Protein AF-A0A966K9H5-F1 (afdb_monomer_lite)

Radius of gyration: 26.0 Å; chains: 1; bounding box: 51×27×76 Å

Structure (mmCIF, N/CA/C/O backbone):
data_AF-A0A966K9H5-F1
#
_entry.id   AF-A0A966K9H5-F1
#
loop_
_atom_site.group_PDB
_atom_site.id
_atom_site.type_symbol
_atom_site.label_atom_id
_atom_site.label_alt_id
_atom_site.label_comp_id
_atom_site.label_asym_id
_atom_site.label_entity_id
_atom_site.label_seq_id
_atom_site.pdbx_PDB_ins_code
_atom_site.Cartn_x
_atom_site.Cartn_y
_atom_site.Cartn_z
_atom_site.occupancy
_atom_site.B_iso_or_equiv
_atom_site.auth_seq_id
_atom_site.auth_comp_id
_atom_site.auth_asym_id
_atom_site.auth_atom_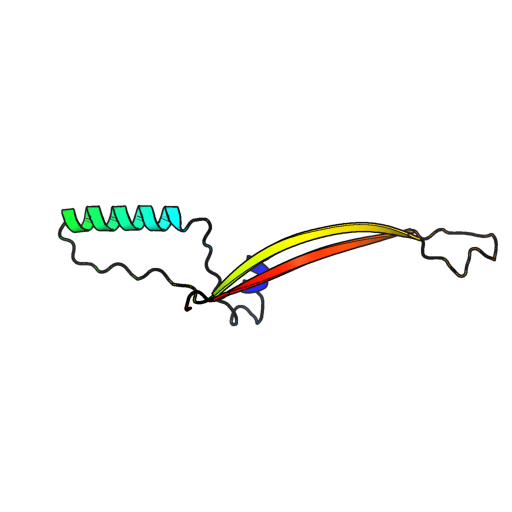id
_atom_site.pdbx_PDB_model_num
ATOM 1 N N . MET A 1 1 ? -0.660 6.176 -7.909 1.00 73.00 1 MET A N 1
ATOM 2 C CA . MET A 1 1 ? -0.267 5.058 -8.796 1.00 73.00 1 MET A CA 1
ATOM 3 C C . MET A 1 1 ? -0.517 3.704 -8.126 1.00 73.00 1 MET A C 1
ATOM 5 O O . MET A 1 1 ? -1.420 3.018 -8.574 1.00 73.00 1 MET A O 1
ATOM 9 N N . LEU A 1 2 ? 0.138 3.355 -7.009 1.00 75.62 2 LEU A N 1
ATOM 10 C CA . LEU A 1 2 ? -0.061 2.051 -6.340 1.00 75.62 2 LEU A CA 1
ATOM 11 C C . LEU A 1 2 ? -1.476 1.825 -5.765 1.00 75.62 2 LEU A C 1
ATOM 13 O O . LEU A 1 2 ? -2.087 0.798 -6.032 1.00 75.62 2 LEU A O 1
ATOM 17 N N . ILE A 1 3 ? -2.016 2.796 -5.018 1.00 76.00 3 ILE A N 1
ATOM 18 C CA . ILE A 1 3 ? -3.366 2.707 -4.420 1.00 76.00 3 ILE A CA 1
ATOM 19 C C . ILE A 1 3 ? -4.425 2.449 -5.495 1.00 76.00 3 ILE A C 1
ATOM 21 O O . ILE A 1 3 ? -5.251 1.557 -5.348 1.00 76.00 3 ILE A O 1
ATOM 25 N N . LYS A 1 4 ? -4.347 3.197 -6.600 1.00 78.19 4 LYS A N 1
ATOM 26 C CA . LYS A 1 4 ? -5.266 3.069 -7.729 1.00 78.19 4 LYS A CA 1
ATOM 27 C C . LYS A 1 4 ? -5.124 1.720 -8.435 1.00 78.19 4 LYS A C 1
ATOM 29 O O . LYS A 1 4 ? -6.125 1.072 -8.684 1.00 78.19 4 LYS A O 1
ATOM 34 N N . ALA A 1 5 ? -3.897 1.246 -8.659 1.00 80.88 5 ALA A N 1
ATOM 35 C CA . ALA A 1 5 ? -3.675 -0.082 -9.231 1.00 80.88 5 ALA A CA 1
ATOM 36 C C . ALA A 1 5 ? -4.289 -1.199 -8.366 1.00 80.88 5 ALA A C 1
ATOM 38 O O . ALA A 1 5 ? -4.902 -2.113 -8.902 1.00 80.88 5 ALA A O 1
ATOM 39 N N . LEU A 1 6 ? -4.186 -1.103 -7.035 1.00 77.75 6 LEU A N 1
ATOM 40 C CA . LEU A 1 6 ? -4.803 -2.065 -6.112 1.00 77.75 6 LEU A CA 1
ATOM 41 C C . LEU A 1 6 ? -6.333 -1.941 -6.037 1.00 77.75 6 LEU A C 1
ATOM 43 O O . LEU A 1 6 ? -7.005 -2.942 -5.809 1.00 77.75 6 LEU A O 1
ATOM 47 N N . GLN A 1 7 ? -6.879 -0.738 -6.220 1.00 79.56 7 GLN A N 1
ATOM 48 C CA . GLN A 1 7 ? -8.324 -0.497 -6.289 1.00 79.56 7 GLN A CA 1
ATOM 49 C C . GLN A 1 7 ? -8.937 -0.938 -7.621 1.00 79.56 7 GLN A C 1
ATOM 51 O O . GLN A 1 7 ? -10.090 -1.344 -7.635 1.00 79.56 7 GLN A O 1
ATOM 56 N N . ASP A 1 8 ? -8.192 -0.870 -8.723 1.00 82.19 8 ASP A N 1
ATOM 57 C CA . ASP A 1 8 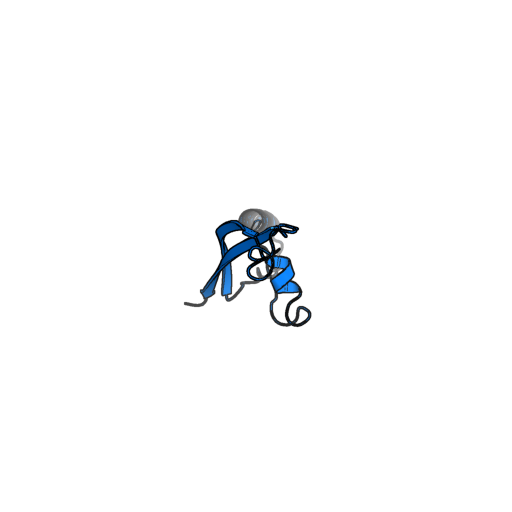? -8.703 -1.197 -10.057 1.00 82.19 8 ASP A CA 1
ATOM 58 C C . ASP A 1 8 ? -8.532 -2.696 -10.386 1.00 82.19 8 ASP A C 1
ATOM 60 O O . ASP A 1 8 ? -9.261 -3.249 -11.216 1.00 82.19 8 ASP A O 1
ATOM 64 N N . VAL A 1 9 ? -7.598 -3.393 -9.722 1.00 82.25 9 VAL A N 1
ATOM 65 C CA . VAL A 1 9 ? -7.350 -4.820 -9.972 1.00 82.25 9 VAL A CA 1
ATOM 66 C C . VAL A 1 9 ? -8.585 -5.666 -9.636 1.00 82.25 9 VAL A C 1
ATOM 68 O O . VAL A 1 9 ? -9.263 -5.456 -8.627 1.00 82.25 9 VAL A O 1
ATOM 71 N N . GLY A 1 10 ? -8.907 -6.625 -10.507 1.00 75.94 10 GLY A N 1
ATOM 72 C CA . GLY A 1 10 ? -10.091 -7.474 -10.342 1.00 75.94 10 GLY A CA 1
ATOM 73 C C . GLY A 1 10 ? -11.416 -6.698 -10.314 1.00 75.94 10 GLY A C 1
ATOM 74 O O . GLY A 1 10 ? -12.370 -7.163 -9.694 1.00 75.94 10 GLY A O 1
ATOM 75 N N . GLY A 1 11 ? -11.470 -5.496 -10.908 1.00 80.44 11 GLY A N 1
ATOM 76 C CA . GLY A 1 11 ? -12.656 -4.631 -10.884 1.00 80.44 11 GLY A CA 1
ATOM 77 C C . GLY A 1 11 ? -12.974 -4.059 -9.497 1.00 80.44 11 GLY A C 1
ATOM 78 O O . GLY A 1 11 ? -14.134 -3.779 -9.203 1.00 80.44 11 GLY A O 1
ATOM 79 N N . GLY A 1 12 ? -11.969 -3.951 -8.621 1.00 75.94 12 GLY A N 1
ATOM 80 C CA . GLY A 1 12 ? -12.115 -3.453 -7.250 1.00 75.94 12 GLY A CA 1
ATOM 81 C C . GLY A 1 12 ? -12.696 -4.441 -6.249 1.00 75.94 12 GLY A C 1
ATOM 82 O O . GLY A 1 12 ? -13.030 -4.058 -5.129 1.00 75.94 12 GLY A O 1
ATOM 83 N N . GLN A 1 13 ? -12.790 -5.721 -6.617 1.00 75.81 13 GLN A N 1
ATOM 84 C CA . GLN A 1 13 ? -13.300 -6.766 -5.726 1.00 75.81 13 GLN A CA 1
ATOM 85 C C . GLN A 1 13 ? -12.209 -7.480 -4.923 1.00 75.81 13 GLN A C 1
ATOM 87 O O . GLN A 1 13 ? -12.511 -8.119 -3.919 1.00 75.81 13 GLN A O 1
ATOM 92 N N . TRP A 1 14 ? -10.945 -7.393 -5.343 1.00 76.06 14 TRP A N 1
ATOM 93 C CA . TRP A 1 14 ? -9.859 -8.156 -4.719 1.00 76.06 14 TRP A CA 1
ATOM 94 C C . TRP A 1 14 ? -9.309 -7.500 -3.456 1.00 76.06 14 TRP A C 1
ATOM 96 O O . TRP A 1 14 ? -8.937 -8.195 -2.512 1.00 76.06 14 TRP A O 1
ATOM 106 N N . PHE A 1 15 ? -9.277 -6.166 -3.411 1.00 77.12 15 PHE A N 1
ATOM 107 C CA . PHE A 1 15 ? -8.711 -5.431 -2.286 1.00 77.12 15 PHE A CA 1
ATOM 108 C C . PHE A 1 15 ? -9.605 -4.273 -1.868 1.00 77.12 15 PHE A C 1
ATOM 110 O O . PHE A 1 15 ? -9.940 -3.391 -2.655 1.00 77.12 15 PHE A O 1
ATOM 117 N N . ARG A 1 16 ? -9.905 -4.211 -0.569 1.00 77.81 16 ARG A N 1
ATOM 118 C CA . ARG A 1 16 ? -10.413 -2.997 0.066 1.00 77.81 16 ARG A CA 1
ATOM 119 C C . ARG A 1 16 ? -9.227 -2.189 0.580 1.00 77.81 16 ARG A C 1
ATOM 121 O O . ARG A 1 16 ? -8.748 -2.418 1.689 1.00 77.81 16 ARG A O 1
ATOM 128 N N . VAL A 1 17 ? -8.738 -1.262 -0.238 1.00 73.75 17 VAL A N 1
ATOM 129 C CA . VAL A 1 17 ? -7.584 -0.423 0.109 1.00 73.75 17 VAL A CA 1
ATOM 130 C C . VAL A 1 17 ? -7.989 0.622 1.150 1.00 73.75 17 VAL A C 1
ATOM 132 O O . VAL A 1 17 ? -8.980 1.329 0.976 1.00 73.75 17 VAL A O 1
ATOM 135 N N . VAL A 1 18 ? -7.218 0.717 2.233 1.00 74.19 18 VAL A N 1
ATOM 136 C CA . VAL A 1 18 ? -7.399 1.719 3.292 1.00 74.19 18 VAL A CA 1
ATOM 137 C C . VAL A 1 18 ? -6.167 2.613 3.318 1.00 74.19 18 VAL A C 1
ATOM 139 O O . VAL A 1 18 ? -5.046 2.124 3.448 1.00 74.19 18 VAL A O 1
ATOM 142 N N . GLU A 1 19 ? -6.369 3.920 3.196 1.00 69.75 19 GLU A N 1
ATOM 143 C CA . GLU A 1 19 ? -5.290 4.898 3.300 1.00 69.75 19 GLU A CA 1
ATOM 144 C C . GLU A 1 19 ? -4.862 5.069 4.765 1.00 69.75 19 GLU A C 1
ATOM 146 O O . GLU A 1 19 ? -5.696 5.293 5.643 1.00 69.75 19 GLU A O 1
ATOM 151 N N . ARG A 1 20 ? -3.557 4.946 5.040 1.00 70.50 20 ARG A N 1
ATOM 152 C CA . ARG A 1 20 ? -2.998 5.061 6.401 1.00 70.50 20 ARG A CA 1
ATOM 153 C C . ARG A 1 20 ? -2.216 6.347 6.660 1.00 70.50 20 ARG A C 1
ATOM 155 O O . ARG A 1 20 ? -1.864 6.588 7.808 1.00 70.50 20 ARG A O 1
ATOM 162 N N . VAL A 1 21 ? -1.995 7.191 5.648 1.00 68.44 21 VAL A N 1
ATOM 163 C CA . VAL A 1 21 ? -1.251 8.460 5.798 1.00 68.44 21 VAL A CA 1
ATOM 164 C C . VAL A 1 21 ? -1.904 9.374 6.847 1.00 68.44 21 VAL A C 1
ATOM 166 O O . VAL A 1 21 ? -1.212 10.059 7.589 1.00 68.44 21 VAL A O 1
ATOM 169 N N . GLY A 1 22 ? -3.235 9.330 6.969 1.00 63.88 22 GLY A N 1
ATOM 170 C CA . GLY A 1 22 ? -3.999 10.088 7.966 1.00 63.88 22 GLY A CA 1
ATOM 171 C C . GLY A 1 22 ? -4.364 9.326 9.245 1.00 63.88 22 GLY A C 1
ATOM 172 O O . GLY A 1 22 ? -5.184 9.829 10.012 1.00 63.88 22 GLY A O 1
ATOM 173 N N . LEU A 1 23 ? -3.828 8.122 9.489 1.00 76.94 23 LEU A N 1
ATOM 174 C CA . LEU A 1 23 ? -4.274 7.279 10.608 1.00 76.94 23 LEU A CA 1
ATOM 175 C C . LEU A 1 23 ? -4.059 7.956 11.968 1.00 76.94 23 LEU A C 1
ATOM 177 O O . LEU A 1 23 ? -4.956 7.923 12.805 1.00 76.94 23 LEU A O 1
ATOM 181 N N . ASP A 1 24 ? -2.925 8.625 12.166 1.00 74.44 24 ASP A N 1
ATOM 182 C CA . ASP A 1 24 ? -2.626 9.327 13.420 1.00 74.44 24 ASP A CA 1
ATOM 183 C C . ASP A 1 24 ? -3.601 10.477 13.687 1.00 74.44 24 ASP A C 1
ATOM 185 O O . ASP A 1 24 ? -4.040 10.676 14.820 1.00 74.44 24 ASP A O 1
ATOM 189 N N . ASN A 1 25 ? -3.993 11.205 12.639 1.00 72.69 25 ASN A N 1
ATOM 190 C CA . ASN A 1 25 ? -4.984 12.274 12.743 1.00 72.69 25 ASN A CA 1
ATOM 191 C C . ASN A 1 25 ? -6.364 11.700 13.095 1.00 72.69 25 ASN A C 1
ATOM 193 O O . ASN A 1 25 ? -7.018 12.197 14.009 1.00 72.69 25 ASN A O 1
ATOM 197 N N . LEU A 1 26 ? -6.758 10.593 12.454 1.00 75.19 26 LEU A N 1
ATOM 198 C CA . LEU A 1 26 ? -8.014 9.895 12.746 1.00 75.19 26 LEU A CA 1
ATOM 199 C C . LEU A 1 26 ? -8.046 9.305 14.163 1.00 75.19 26 LEU A C 1
ATOM 201 O O . LEU A 1 26 ? -9.095 9.294 14.808 1.00 75.19 26 LEU A O 1
ATOM 205 N N . LEU A 1 27 ? -6.918 8.802 14.6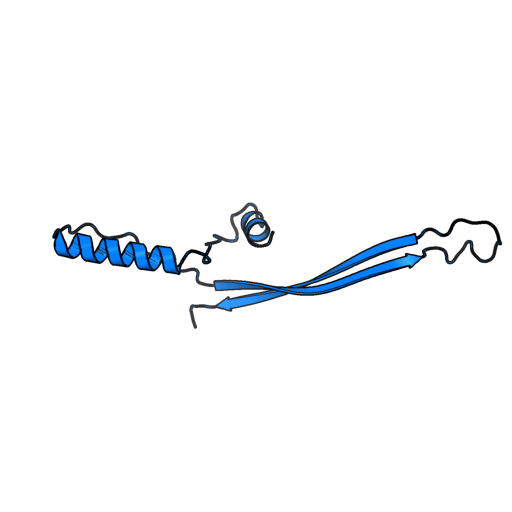67 1.00 80.06 27 LEU A N 1
ATOM 206 C CA . LEU A 1 27 ? -6.814 8.282 16.031 1.00 80.06 27 LEU A CA 1
ATOM 207 C C . LEU A 1 27 ? -6.937 9.402 17.066 1.00 80.06 27 LEU A C 1
ATOM 209 O O . LEU A 1 27 ? -7.704 9.244 18.019 1.00 80.06 27 LEU A O 1
ATOM 213 N N . LYS A 1 28 ? -6.254 10.533 16.852 1.00 79.94 28 LYS A N 1
ATOM 214 C CA . LYS A 1 28 ? -6.357 11.726 17.708 1.00 79.94 28 LYS A CA 1
ATOM 215 C C . LYS A 1 28 ? -7.782 12.273 17.740 1.00 79.94 28 LYS A C 1
ATOM 217 O O . LYS A 1 28 ? -8.330 12.493 18.816 1.00 79.94 28 LYS A O 1
ATOM 222 N N . GLU A 1 29 ? -8.421 12.414 16.582 1.00 76.62 29 GLU A N 1
ATOM 223 C CA . GLU A 1 29 ? -9.807 12.882 16.492 1.00 76.62 29 GLU A CA 1
ATOM 224 C C . GLU A 1 29 ? -10.779 11.923 17.195 1.00 76.62 29 GLU A C 1
ATOM 226 O O . GLU A 1 29 ? -11.645 12.345 17.958 1.00 76.62 29 GLU A O 1
ATOM 231 N N . ARG A 1 30 ? -10.584 10.605 17.055 1.00 79.38 30 ARG A N 1
ATOM 232 C CA . ARG A 1 30 ? -11.377 9.614 17.800 1.00 79.38 30 ARG A CA 1
ATOM 233 C C . ARG A 1 30 ? -11.137 9.642 19.305 1.00 79.38 30 ARG A C 1
ATOM 235 O O . ARG A 1 30 ? -12.060 9.302 20.042 1.00 79.38 30 ARG A O 1
ATOM 242 N N . GLN A 1 31 ? -9.929 9.955 19.764 1.00 78.31 31 GLN A N 1
ATOM 243 C CA . GLN A 1 31 ? -9.648 10.121 21.192 1.00 78.31 31 GLN A CA 1
ATOM 244 C C . GLN A 1 31 ? -10.383 11.341 21.745 1.00 78.31 31 GLN A C 1
ATOM 246 O O . GLN A 1 31 ? -11.060 11.206 22.759 1.00 78.31 31 GLN A O 1
ATOM 251 N N . LEU A 1 32 ? -10.352 12.467 21.027 1.00 79.38 32 LEU A N 1
ATOM 252 C CA . LEU A 1 32 ? -11.107 13.672 21.384 1.00 79.38 32 LEU A CA 1
ATOM 253 C C . LEU A 1 32 ? -12.619 13.408 21.431 1.00 79.38 32 LEU A C 1
ATOM 255 O O . LEU A 1 32 ? -13.289 13.783 22.386 1.00 79.38 32 LEU A O 1
ATOM 259 N N . ILE A 1 33 ? -13.167 12.692 20.444 1.00 78.44 33 ILE A N 1
ATOM 260 C CA . ILE A 1 33 ? -14.594 12.333 20.441 1.00 78.44 33 ILE A CA 1
ATOM 261 C C . ILE A 1 33 ? -14.945 11.433 21.634 1.00 78.44 33 ILE A C 1
ATOM 263 O O . ILE A 1 33 ? -16.034 11.564 22.189 1.00 78.44 33 ILE A O 1
ATOM 267 N N . ARG A 1 34 ? -14.053 10.518 22.037 1.00 80.12 34 ARG A N 1
ATOM 268 C CA . ARG A 1 34 ? -14.271 9.692 23.233 1.00 80.12 34 ARG A CA 1
ATOM 269 C C . ARG A 1 34 ? -14.251 10.535 24.503 1.00 80.12 34 ARG A C 1
ATOM 271 O O . ARG A 1 34 ? -15.204 10.430 25.264 1.00 80.12 34 ARG A O 1
ATOM 278 N N . SER A 1 35 ? -13.253 11.402 24.689 1.00 77.75 35 SER A N 1
ATOM 279 C CA . SER A 1 35 ? -13.166 12.251 25.884 1.00 77.75 35 SER A CA 1
ATOM 280 C C . SER A 1 35 ? -14.360 13.202 25.996 1.00 77.75 35 SER A C 1
ATOM 282 O O . SER A 1 35 ? -14.983 13.274 27.049 1.00 77.75 35 SER A O 1
ATOM 284 N N . SER A 1 36 ? -14.777 13.843 24.897 1.00 75.00 36 SER A N 1
ATOM 285 C CA . SER A 1 36 ? -15.954 14.724 24.906 1.00 75.00 36 SER A CA 1
ATOM 286 C C . SER A 1 36 ? -17.271 13.975 25.150 1.00 75.00 36 SER A C 1
ATOM 288 O O . SER A 1 36 ? -18.196 14.537 25.730 1.00 75.00 36 SER A O 1
ATOM 290 N N . ARG A 1 37 ? -17.392 12.708 24.724 1.00 74.56 37 ARG A N 1
ATOM 291 C CA . ARG A 1 37 ? -18.593 11.884 24.972 1.00 74.56 37 ARG A CA 1
ATOM 292 C C . ARG A 1 37 ? -18.637 11.300 26.381 1.00 74.56 37 ARG A C 1
ATOM 294 O O . ARG A 1 37 ? -19.727 11.207 26.943 1.00 74.56 37 ARG A O 1
ATOM 301 N N . GLU A 1 38 ? -17.484 10.945 26.946 1.00 73.50 38 GLU A N 1
ATOM 302 C CA . GLU A 1 38 ? -17.354 10.556 28.355 1.00 73.50 38 GLU A CA 1
ATOM 303 C C . GLU A 1 38 ? -17.753 11.717 29.275 1.00 73.50 38 GLU A C 1
ATOM 305 O O . GLU A 1 38 ? -18.526 11.519 30.213 1.00 73.50 38 GLU A O 1
ATOM 310 N N . GLU A 1 39 ? -17.333 12.941 28.944 1.00 72.06 39 GLU A N 1
ATOM 311 C CA . GLU A 1 39 ? -17.761 14.163 29.636 1.00 72.06 39 GLU A CA 1
ATOM 312 C C . GLU A 1 39 ? -19.265 14.449 29.459 1.00 72.06 39 GLU A C 1
ATOM 314 O O . GLU A 1 39 ? -19.937 14.847 30.411 1.00 72.06 39 GLU A O 1
ATOM 319 N N . ALA A 1 40 ? -19.823 14.195 28.268 1.00 72.19 40 ALA A N 1
ATOM 320 C CA . ALA A 1 40 ? -21.231 14.448 27.944 1.00 72.19 40 ALA A CA 1
ATOM 321 C C . ALA A 1 40 ? -22.215 13.325 28.352 1.00 72.19 40 ALA A C 1
ATOM 323 O O . A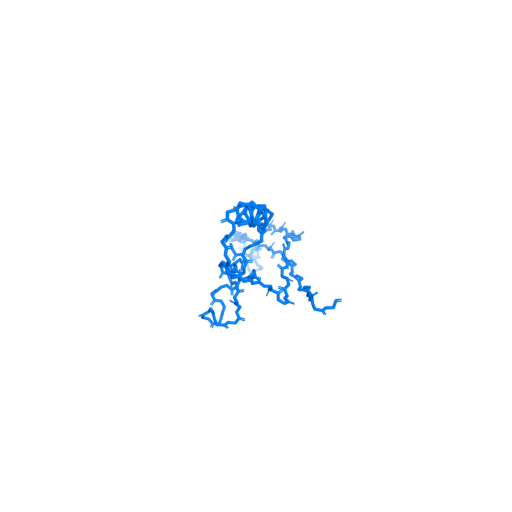LA A 1 40 ? -23.417 13.472 28.129 1.00 72.19 40 ALA A O 1
ATOM 324 N N . LYS A 1 41 ? -21.741 12.212 28.940 1.00 72.19 41 LYS A N 1
ATOM 325 C CA . LYS A 1 41 ? -22.541 11.010 29.284 1.00 72.19 41 LYS A CA 1
ATOM 326 C C . LYS A 1 41 ? -23.359 10.435 28.111 1.00 72.19 41 LYS A C 1
ATOM 328 O O . LYS A 1 41 ? -24.434 9.870 28.315 1.00 72.19 41 LYS A O 1
ATOM 333 N N . ASP A 1 42 ? -22.858 10.563 26.885 1.00 64.88 42 ASP A N 1
ATOM 334 C CA . ASP A 1 42 ? -23.524 10.062 25.677 1.00 64.88 42 ASP A CA 1
ATOM 335 C C . ASP A 1 42 ? -23.062 8.622 25.372 1.00 64.88 42 ASP A C 1
ATOM 337 O O . ASP A 1 42 ? -21.894 8.377 25.071 1.00 64.88 42 ASP A O 1
ATOM 341 N N . GLY A 1 43 ? -23.983 7.655 25.468 1.00 62.34 43 GLY A N 1
ATOM 342 C CA . GLY A 1 43 ? -23.721 6.210 25.369 1.00 62.34 43 GLY A CA 1
ATOM 343 C C . GLY A 1 43 ? -23.620 5.643 23.946 1.00 62.34 43 GLY A C 1
ATOM 344 O O . GLY A 1 43 ? -23.640 4.425 23.763 1.00 62.34 43 GLY A O 1
ATOM 345 N N . THR A 1 44 ? -23.548 6.493 22.921 1.00 69.19 44 THR A N 1
ATOM 346 C CA . THR A 1 44 ? -23.537 6.043 21.523 1.00 69.19 44 THR A CA 1
ATOM 347 C C . THR A 1 44 ? -22.193 5.405 21.137 1.00 69.19 44 THR A C 1
ATOM 349 O O . THR A 1 44 ? -21.150 6.061 21.129 1.00 69.19 44 THR A O 1
ATOM 352 N N . ALA A 1 45 ? -22.210 4.120 20.764 1.00 64.69 45 ALA A N 1
ATOM 353 C CA . ALA A 1 45 ? -21.009 3.361 20.413 1.00 64.69 45 ALA A CA 1
ATOM 354 C C . ALA A 1 45 ? -20.364 3.841 19.097 1.00 64.69 45 ALA A C 1
ATOM 356 O O . ALA A 1 45 ? -20.998 3.889 18.040 1.00 64.69 45 ALA A O 1
ATOM 357 N N . LEU A 1 46 ? -19.062 4.144 19.136 1.00 65.31 46 LEU A N 1
ATOM 358 C CA . LEU A 1 46 ? -18.293 4.495 17.942 1.00 65.31 46 LEU A CA 1
ATOM 359 C C . LEU A 1 46 ? -18.031 3.253 17.081 1.00 65.31 46 LEU A C 1
ATOM 361 O O . LEU A 1 46 ? -17.448 2.276 17.551 1.00 65.31 46 LEU A O 1
ATOM 365 N N . ARG A 1 47 ? -18.350 3.332 15.782 1.00 66.50 47 ARG A N 1
ATOM 366 C CA . ARG A 1 47 ? -18.021 2.277 14.805 1.00 66.50 47 ARG A CA 1
ATOM 367 C C . ARG A 1 47 ? -16.515 1.954 14.847 1.00 66.50 47 ARG A C 1
ATOM 369 O O . ARG A 1 47 ? -15.716 2.899 14.923 1.00 66.50 47 ARG A O 1
ATOM 376 N N . PRO A 1 48 ? -16.112 0.671 14.819 1.00 65.25 48 PRO A N 1
ATOM 377 C CA . PRO A 1 48 ? -14.707 0.283 14.898 1.00 65.25 48 PRO A CA 1
ATOM 378 C C . PRO A 1 48 ? -13.917 0.778 13.681 1.00 65.25 48 PRO A C 1
ATOM 380 O O . PRO A 1 48 ? -14.460 0.918 12.582 1.00 65.25 48 PRO A O 1
ATOM 383 N N . VAL A 1 49 ? -12.625 1.053 13.886 1.00 67.06 49 VAL A N 1
ATOM 384 C CA . VAL A 1 49 ? -11.690 1.320 12.783 1.00 67.06 49 VAL A CA 1
ATOM 385 C C . VAL A 1 49 ? -11.510 0.019 12.007 1.00 67.06 49 VAL A C 1
ATOM 387 O O . VAL A 1 49 ? -11.357 -1.047 12.601 1.00 67.06 49 VAL A O 1
ATOM 390 N N . ILE A 1 50 ? -11.561 0.097 10.680 1.00 66.12 50 ILE A N 1
ATOM 391 C CA . ILE A 1 50 ? -11.365 -1.074 9.826 1.00 66.12 50 ILE A CA 1
ATOM 392 C C . ILE A 1 50 ? -9.887 -1.449 9.893 1.00 66.12 50 ILE A C 1
ATOM 394 O O . ILE A 1 50 ? -9.030 -0.727 9.386 1.00 66.12 50 ILE A O 1
ATOM 398 N N . TYR A 1 51 ? -9.598 -2.578 10.530 1.00 64.50 51 TYR A N 1
ATOM 399 C CA . TYR A 1 51 ? -8.272 -3.174 10.515 1.00 64.50 51 TYR A CA 1
ATOM 400 C C . TYR A 1 51 ? -8.037 -3.837 9.156 1.00 64.50 51 TYR A C 1
ATOM 402 O O . TYR A 1 51 ? -8.852 -4.637 8.698 1.00 64.50 51 TYR A O 1
ATOM 410 N N . ALA A 1 52 ? -6.924 -3.504 8.501 1.00 69.00 52 ALA A N 1
ATOM 411 C CA . ALA A 1 52 ? -6.466 -4.265 7.341 1.00 69.00 52 ALA A CA 1
ATOM 412 C C . ALA A 1 52 ? -5.639 -5.449 7.847 1.00 69.00 52 ALA A C 1
ATOM 414 O O . ALA A 1 52 ? -4.685 -5.221 8.584 1.00 69.00 52 ALA A O 1
ATOM 415 N N . GLY A 1 53 ? -5.995 -6.677 7.453 1.00 70.69 53 GLY A N 1
ATOM 416 C CA . GLY A 1 53 ? -5.258 -7.892 7.834 1.00 70.69 53 GLY A CA 1
ATOM 417 C C . GLY A 1 53 ? -3.884 -8.035 7.167 1.00 70.69 53 GLY A C 1
ATOM 418 O O . GLY A 1 53 ? -3.096 -8.890 7.557 1.00 70.69 53 GLY A O 1
ATOM 419 N N . MET A 1 54 ? -3.597 -7.198 6.168 1.00 71.19 54 MET A N 1
ATOM 420 C CA . MET A 1 54 ? -2.343 -7.175 5.428 1.00 71.19 54 MET A CA 1
ATOM 421 C C . MET A 1 54 ? -1.983 -5.729 5.080 1.00 71.19 54 MET A C 1
ATOM 423 O O . MET A 1 54 ? -2.853 -4.933 4.713 1.00 71.19 54 MET A O 1
ATOM 427 N N . ILE A 1 55 ? -0.703 -5.392 5.199 1.00 79.62 55 ILE A N 1
ATOM 428 C CA . ILE A 1 55 ? -0.122 -4.117 4.779 1.00 79.62 55 ILE A CA 1
ATOM 429 C C . ILE A 1 55 ? 0.734 -4.391 3.546 1.00 79.62 55 ILE A C 1
ATOM 431 O O . ILE A 1 55 ? 1.566 -5.293 3.563 1.00 79.62 55 ILE A O 1
ATOM 435 N N . ILE A 1 56 ? 0.526 -3.621 2.479 1.00 78.81 56 ILE A N 1
ATOM 436 C CA . ILE A 1 56 ? 1.361 -3.672 1.277 1.00 78.81 56 ILE A CA 1
ATOM 437 C C . ILE A 1 56 ? 2.179 -2.386 1.225 1.00 78.81 56 ILE A C 1
ATOM 439 O O . ILE A 1 56 ? 1.618 -1.291 1.231 1.00 78.81 56 ILE A O 1
ATOM 443 N N . GLU A 1 57 ? 3.495 -2.531 1.153 1.00 74.88 57 GLU A N 1
ATOM 444 C CA . GLU A 1 57 ? 4.447 -1.437 0.992 1.00 74.88 57 GLU A CA 1
ATOM 445 C C . GLU A 1 57 ? 5.197 -1.616 -0.324 1.00 74.88 57 GLU A C 1
ATOM 447 O O . GLU A 1 57 ? 5.540 -2.735 -0.708 1.00 74.88 57 GLU A O 1
ATOM 452 N N . GLY A 1 58 ? 5.453 -0.514 -1.021 1.00 75.62 58 GLY A N 1
ATOM 453 C CA . GLY A 1 58 ? 6.206 -0.520 -2.266 1.00 75.62 58 GLY A CA 1
ATOM 454 C C . GLY A 1 58 ? 7.280 0.550 -2.278 1.00 75.62 58 GLY A C 1
ATOM 455 O O . GLY A 1 58 ? 7.057 1.650 -1.774 1.00 75.62 58 GLY A O 1
ATOM 456 N N . SER A 1 59 ? 8.427 0.241 -2.874 1.00 75.44 59 SER A N 1
ATOM 457 C CA . SER A 1 59 ? 9.511 1.196 -3.105 1.00 75.44 59 SER A CA 1
ATOM 458 C C . SER A 1 59 ? 10.023 1.095 -4.538 1.00 75.44 59 SER A C 1
ATOM 460 O O . SER A 1 59 ? 10.011 0.027 -5.150 1.00 75.44 59 SER A O 1
ATOM 462 N N . ILE A 1 60 ? 10.472 2.220 -5.091 1.00 77.25 60 ILE A N 1
ATOM 463 C CA . ILE A 1 60 ? 11.168 2.243 -6.381 1.00 77.25 60 ILE A CA 1
ATOM 464 C C . ILE A 1 60 ? 12.637 1.966 -6.074 1.00 77.25 60 ILE A C 1
ATOM 466 O O . ILE A 1 60 ? 13.269 2.744 -5.363 1.00 77.25 60 ILE A O 1
ATOM 470 N N . ILE A 1 61 ? 13.154 0.832 -6.546 1.00 75.81 61 ILE A N 1
ATOM 471 C CA . ILE A 1 61 ? 14.525 0.397 -6.242 1.00 75.81 61 ILE A CA 1
ATOM 472 C C . ILE A 1 61 ? 15.514 1.026 -7.225 1.00 75.81 61 ILE A C 1
ATOM 474 O O . ILE A 1 61 ? 16.626 1.374 -6.842 1.00 75.81 61 ILE A O 1
ATOM 478 N N . SER A 1 62 ? 15.131 1.151 -8.499 1.00 70.06 62 SER A N 1
ATOM 479 C CA . SER A 1 62 ? 16.036 1.612 -9.552 1.00 70.06 62 SER A CA 1
ATOM 480 C C . SER A 1 62 ? 15.277 2.201 -10.741 1.00 70.06 62 SER A C 1
ATOM 482 O O . SER A 1 62 ? 14.198 1.720 -11.099 1.00 70.06 62 SER A O 1
ATOM 484 N N . TYR A 1 63 ? 15.869 3.237 -11.330 1.00 77.25 63 TYR A N 1
ATOM 485 C CA . TYR A 1 63 ? 15.495 3.835 -12.605 1.00 77.25 63 TYR A CA 1
ATOM 486 C C . TYR A 1 63 ? 16.730 3.789 -13.507 1.00 77.25 63 TYR A C 1
ATOM 488 O O . TYR A 1 63 ? 17.743 4.409 -13.179 1.00 77.25 63 TYR A O 1
ATOM 496 N N . ASP A 1 64 ? 16.649 3.047 -14.605 1.00 73.81 64 ASP A N 1
ATOM 497 C CA . ASP A 1 64 ? 17.666 3.025 -15.656 1.00 73.81 64 ASP A CA 1
ATOM 498 C C . ASP A 1 64 ? 17.031 3.573 -16.937 1.00 73.81 64 ASP A C 1
ATOM 500 O O . ASP A 1 64 ? 15.925 3.179 -17.300 1.00 73.81 64 ASP A O 1
ATOM 504 N N . SER A 1 65 ? 17.704 4.516 -17.587 1.00 70.75 65 SER A N 1
ATOM 505 C CA . SER A 1 65 ? 17.286 5.084 -18.865 1.00 70.75 65 SER A CA 1
ATOM 506 C C . SER A 1 65 ? 18.465 4.974 -19.804 1.00 70.75 65 SER A C 1
ATOM 508 O O . SER A 1 65 ? 19.516 5.581 -19.576 1.00 70.75 65 SER A O 1
ATOM 510 N N . ASN A 1 66 ? 18.305 4.161 -20.840 1.00 66.62 66 ASN A N 1
ATOM 511 C CA . ASN A 1 66 ? 19.387 3.838 -21.742 1.00 66.62 66 ASN A CA 1
ATOM 512 C C . ASN A 1 66 ? 18.963 4.059 -23.191 1.00 66.62 66 ASN A C 1
ATOM 514 O O . ASN A 1 66 ? 17.945 3.549 -23.655 1.00 66.62 66 ASN A O 1
ATOM 518 N N . VAL A 1 67 ? 19.766 4.815 -23.933 1.00 67.19 67 VAL A N 1
ATOM 519 C CA . VAL A 1 67 ? 19.530 5.063 -25.357 1.00 67.19 67 VAL A CA 1
ATOM 520 C C . VAL A 1 67 ? 20.168 3.927 -26.143 1.00 67.19 67 VAL A C 1
ATOM 522 O O . VAL A 1 67 ? 21.382 3.896 -26.355 1.00 67.19 67 VAL A O 1
ATOM 525 N N . ARG A 1 68 ? 19.366 2.960 -26.588 1.00 65.00 68 ARG A N 1
ATOM 526 C CA . ARG A 1 68 ? 19.860 1.864 -27.423 1.00 65.00 68 ARG A CA 1
ATOM 527 C C . ARG A 1 68 ? 19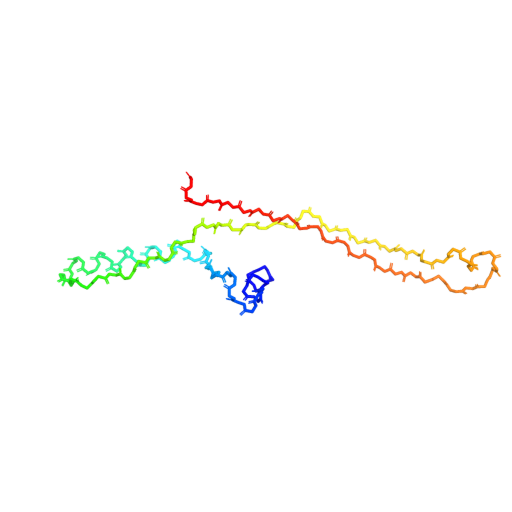.754 2.234 -28.895 1.00 65.00 68 ARG A C 1
ATOM 529 O O . ARG A 1 68 ? 18.725 2.675 -29.396 1.00 65.00 68 ARG A O 1
ATOM 536 N N . THR A 1 69 ? 20.846 2.030 -29.626 1.00 62.56 69 THR A N 1
ATOM 537 C CA . THR A 1 69 ? 20.855 2.200 -31.084 1.00 62.56 69 THR A CA 1
ATOM 538 C C . THR A 1 69 ? 20.539 0.859 -31.739 1.00 62.56 69 THR A C 1
ATOM 540 O O . THR A 1 69 ? 21.338 -0.075 -31.678 1.00 62.56 69 THR A O 1
ATOM 543 N N . GLY A 1 70 ? 19.364 0.749 -32.357 1.00 63.62 70 GLY A N 1
ATOM 544 C CA . GLY A 1 70 ? 18.976 -0.408 -33.159 1.00 63.62 70 GLY A CA 1
ATOM 545 C C . GLY A 1 70 ? 19.472 -0.239 -34.593 1.00 63.62 70 GLY A C 1
ATOM 546 O O . GLY A 1 70 ? 19.117 0.729 -35.260 1.00 63.62 70 GLY A O 1
ATOM 547 N N . GLY A 1 71 ? 20.304 -1.161 -35.084 1.00 56.72 71 GLY A N 1
ATOM 548 C CA . GLY A 1 71 ? 20.788 -1.072 -36.465 1.00 56.72 71 GLY A CA 1
ATOM 549 C C . GLY A 1 71 ? 21.904 -2.044 -36.828 1.00 56.72 71 GLY A C 1
ATOM 550 O O . GLY A 1 71 ? 22.913 -1.624 -37.386 1.00 56.72 71 GLY A O 1
ATOM 551 N N . PHE A 1 72 ? 21.754 -3.336 -36.519 1.00 54.81 72 PHE A N 1
ATOM 552 C CA . PHE A 1 72 ? 22.792 -4.330 -36.831 1.00 54.81 72 PHE A CA 1
ATOM 553 C C . PHE A 1 72 ? 22.927 -4.610 -38.345 1.00 54.81 72 PHE A C 1
ATOM 555 O O . PHE A 1 72 ? 24.005 -4.959 -38.807 1.00 54.81 72 PHE A O 1
ATOM 562 N N . GLY A 1 73 ? 21.869 -4.406 -39.142 1.00 54.84 73 GLY A N 1
ATOM 563 C CA . GLY A 1 73 ? 21.863 -4.761 -40.573 1.00 54.84 73 GLY A CA 1
ATOM 564 C C . GLY A 1 73 ? 22.318 -3.672 -41.555 1.00 54.84 73 GLY A C 1
ATOM 565 O O . GLY A 1 73 ? 22.710 -3.991 -42.670 1.00 54.84 73 GLY A O 1
ATOM 566 N N . TRP A 1 74 ? 22.285 -2.392 -41.169 1.00 53.81 74 TRP A N 1
ATOM 567 C CA . TRP A 1 74 ? 22.434 -1.269 -42.118 1.00 53.81 74 TRP A CA 1
ATOM 568 C C . TRP A 1 74 ? 23.815 -0.595 -42.056 1.00 53.81 74 TRP A C 1
ATOM 570 O O . TRP A 1 74 ? 24.236 0.069 -42.998 1.00 53.81 74 TRP A O 1
ATOM 580 N N . ARG A 1 75 ? 24.584 -0.837 -40.984 1.00 60.03 75 ARG A N 1
ATOM 581 C CA . ARG A 1 75 ? 25.937 -0.281 -40.792 1.00 60.03 75 ARG A CA 1
ATOM 582 C C . ARG A 1 75 ? 26.996 -0.896 -41.715 1.00 60.03 75 ARG A C 1
ATOM 584 O O . ARG A 1 75 ? 28.031 -0.278 -41.931 1.00 60.03 75 ARG A O 1
ATOM 591 N N . TRP A 1 76 ? 26.727 -2.070 -42.287 1.00 51.00 76 TRP A N 1
ATOM 592 C CA . TRP A 1 76 ? 27.603 -2.697 -43.282 1.00 51.00 76 TRP A CA 1
ATOM 593 C C . TRP A 1 76 ? 27.494 -2.042 -44.674 1.00 51.00 76 TRP A C 1
ATOM 595 O O . TRP A 1 76 ? 28.440 -2.106 -45.449 1.00 51.00 76 TRP A O 1
ATOM 605 N N . LEU A 1 77 ? 26.377 -1.362 -44.973 1.00 61.81 77 LEU A N 1
ATOM 606 C CA . LEU A 1 77 ? 26.067 -0.808 -46.301 1.00 61.81 77 LEU A CA 1
ATOM 607 C C . LEU A 1 77 ? 26.357 0.696 -46.458 1.00 61.81 77 LEU A C 1
ATOM 609 O O . LEU A 1 77 ? 26.114 1.248 -47.525 1.00 61.81 77 LEU A O 1
ATOM 613 N N . GLY A 1 78 ? 26.880 1.378 -45.434 1.00 58.19 78 GLY A N 1
ATOM 614 C CA . GLY A 1 78 ? 27.363 2.764 -45.552 1.00 58.19 78 GLY A CA 1
ATOM 615 C C . GLY A 1 78 ? 26.303 3.854 -45.807 1.00 58.19 78 GLY A C 1
ATOM 616 O O . GLY A 1 78 ? 26.679 5.005 -46.007 1.00 58.19 78 GLY A O 1
ATOM 617 N N . ILE A 1 79 ? 25.001 3.536 -45.772 1.00 57.62 79 ILE A N 1
ATOM 618 C CA . ILE A 1 79 ? 23.877 4.473 -45.981 1.00 57.62 79 ILE A CA 1
ATOM 619 C C . ILE A 1 79 ? 22.900 4.330 -44.783 1.00 57.62 79 ILE A C 1
ATOM 621 O O . ILE A 1 79 ? 22.588 3.207 -44.400 1.00 57.62 79 ILE A O 1
ATOM 625 N N . GLY A 1 80 ? 22.502 5.449 -44.141 1.00 56.91 80 GLY A N 1
ATOM 626 C CA . GLY A 1 80 ? 21.829 5.556 -42.810 1.00 56.91 80 GLY A CA 1
ATOM 627 C C . GLY A 1 80 ? 20.431 4.903 -42.648 1.00 56.91 80 GLY A C 1
ATOM 628 O O . GLY A 1 80 ? 20.023 4.191 -43.557 1.00 56.91 80 GLY A O 1
ATOM 629 N N . PRO A 1 81 ? 19.647 5.103 -41.548 1.00 54.81 81 PRO A N 1
ATOM 630 C CA . PRO A 1 81 ? 19.768 6.034 -40.414 1.00 54.81 81 PRO A CA 1
ATOM 631 C C . PRO A 1 81 ? 20.100 5.335 -39.072 1.00 54.81 81 PRO A C 1
ATOM 633 O O . PRO A 1 81 ? 19.739 4.184 -38.836 1.00 54.81 81 PRO A O 1
ATOM 636 N N . SER A 1 82 ? 20.749 6.035 -38.137 1.00 60.44 82 SER A N 1
ATOM 637 C CA . SER A 1 82 ? 20.862 5.568 -36.748 1.00 60.44 82 SER A CA 1
ATOM 638 C C . SER A 1 82 ? 19.500 5.694 -36.060 1.00 60.44 82 SER A C 1
ATOM 640 O O . SER A 1 82 ? 19.134 6.782 -35.618 1.00 60.44 82 SER A O 1
ATOM 642 N N . THR A 1 83 ? 18.733 4.608 -35.973 1.00 60.06 83 THR A N 1
ATOM 643 C CA . THR A 1 83 ? 17.507 4.614 -35.165 1.00 60.06 83 THR A CA 1
ATOM 644 C C . THR A 1 83 ? 17.908 4.441 -33.703 1.00 60.06 83 THR A C 1
ATOM 646 O O . THR A 1 83 ? 18.269 3.348 -33.264 1.00 60.06 83 THR A O 1
ATOM 649 N N . GLN A 1 84 ? 17.919 5.549 -32.966 1.00 66.56 84 GLN A N 1
ATOM 650 C CA . GLN A 1 84 ? 18.072 5.550 -31.514 1.00 66.56 84 GLN A CA 1
ATOM 651 C C . GLN A 1 84 ? 16.683 5.396 -30.898 1.00 66.56 84 GLN A C 1
ATOM 653 O O . GLN A 1 84 ? 15.764 6.127 -31.266 1.00 66.56 84 GLN A O 1
ATOM 658 N N . TYR A 1 85 ? 16.525 4.438 -29.991 1.00 67.38 85 TYR A N 1
ATOM 659 C CA . TYR A 1 85 ? 15.344 4.330 -29.149 1.00 67.38 85 TYR A CA 1
ATOM 660 C C . TYR A 1 85 ? 15.767 4.459 -27.688 1.00 67.38 85 TYR A C 1
ATOM 662 O O . TYR A 1 85 ? 16.798 3.927 -27.278 1.00 67.38 85 TYR A O 1
ATOM 670 N N . ASN A 1 86 ? 14.977 5.197 -26.916 1.00 76.06 86 ASN A N 1
ATOM 671 C CA . ASN A 1 86 ? 15.167 5.300 -25.476 1.00 76.06 86 ASN A CA 1
ATOM 672 C C . ASN A 1 86 ? 14.452 4.116 -24.824 1.00 76.06 86 ASN A C 1
ATOM 674 O O . ASN A 1 86 ? 13.284 3.858 -25.115 1.00 76.06 86 ASN A O 1
ATOM 678 N N . GLU A 1 87 ? 15.170 3.381 -23.987 1.00 78.75 87 GLU A N 1
ATOM 679 C CA . GLU A 1 87 ? 14.651 2.297 -23.169 1.00 78.75 87 GLU A CA 1
ATOM 680 C C . GLU A 1 87 ? 14.684 2.753 -21.710 1.00 78.75 87 GLU A C 1
ATOM 682 O O . GLU A 1 87 ? 15.757 2.936 -21.140 1.00 78.75 87 GLU A O 1
ATOM 687 N N . ASP A 1 88 ? 13.507 2.944 -21.117 1.00 83.00 88 ASP A N 1
ATOM 688 C CA . ASP A 1 88 ? 13.363 3.297 -19.707 1.00 83.00 88 ASP A CA 1
ATOM 689 C C . ASP A 1 88 ? 12.918 2.055 -18.923 1.00 83.00 88 ASP A C 1
ATOM 691 O O . ASP A 1 88 ? 11.843 1.499 -19.162 1.00 83.00 88 ASP A O 1
ATOM 695 N N . MET A 1 89 ? 13.739 1.611 -17.972 1.00 79.75 89 MET A N 1
ATOM 696 C CA . MET A 1 89 ? 13.460 0.483 -17.090 1.00 79.75 89 MET A CA 1
ATOM 697 C C . MET A 1 89 ? 13.264 0.974 -15.654 1.00 79.75 89 MET A C 1
ATOM 699 O O . MET A 1 89 ? 14.165 1.532 -15.028 1.00 79.75 89 MET A O 1
ATOM 703 N N . VAL A 1 90 ? 12.080 0.711 -15.099 1.00 83.56 90 VAL A N 1
ATOM 704 C CA . VAL A 1 90 ? 11.737 1.054 -13.712 1.00 83.56 90 VAL A CA 1
ATOM 705 C C . VAL A 1 90 ? 11.558 -0.225 -12.905 1.00 83.56 90 VAL A C 1
ATOM 707 O O . VAL A 1 90 ? 10.644 -1.006 -13.164 1.00 83.56 90 VAL A O 1
ATOM 710 N N . THR A 1 91 ? 12.410 -0.430 -11.901 1.00 80.94 91 THR A N 1
ATOM 711 C CA . THR A 1 91 ? 12.316 -1.582 -10.993 1.00 80.94 91 THR A CA 1
ATOM 712 C C . THR A 1 91 ? 11.601 -1.186 -9.706 1.00 80.94 91 THR A C 1
ATOM 714 O O . THR A 1 91 ? 12.036 -0.278 -8.992 1.00 80.94 91 THR A O 1
ATOM 717 N N . ILE A 1 92 ? 10.522 -1.900 -9.378 1.00 84.00 92 ILE A N 1
ATOM 718 C CA . ILE A 1 92 ? 9.687 -1.646 -8.198 1.00 84.00 92 ILE A CA 1
ATOM 719 C C . ILE A 1 92 ? 9.724 -2.875 -7.282 1.00 84.00 92 ILE A C 1
ATOM 721 O O . ILE A 1 92 ? 9.466 -3.989 -7.731 1.00 84.00 92 ILE A O 1
ATOM 725 N N . SER A 1 93 ? 10.014 -2.667 -5.996 1.00 83.69 93 SER A N 1
ATOM 726 C CA . SER A 1 93 ? 9.833 -3.675 -4.946 1.00 83.69 93 SER A CA 1
ATOM 727 C C . SER A 1 93 ? 8.438 -3.562 -4.364 1.00 83.69 93 SER A C 1
ATOM 729 O O . SER A 1 93 ? 8.001 -2.454 -4.052 1.00 83.69 93 SER A O 1
ATOM 731 N N . LEU A 1 94 ? 7.774 -4.691 -4.132 1.00 84.50 94 LEU A N 1
ATOM 732 C CA . LEU A 1 94 ? 6.540 -4.758 -3.354 1.00 84.50 94 LEU A CA 1
ATOM 733 C C . LEU A 1 94 ? 6.707 -5.799 -2.249 1.00 84.50 94 LEU A C 1
ATOM 735 O O . LEU A 1 94 ? 7.151 -6.917 -2.503 1.00 84.50 94 LEU A O 1
ATOM 739 N N . ARG A 1 95 ? 6.323 -5.440 -1.024 1.00 82.69 95 ARG A N 1
ATOM 740 C CA . ARG A 1 95 ? 6.319 -6.331 0.137 1.00 82.69 95 ARG A CA 1
ATOM 741 C C . ARG A 1 95 ? 4.940 -6.338 0.780 1.00 82.69 95 ARG A C 1
ATOM 743 O O . ARG A 1 95 ? 4.357 -5.284 1.015 1.00 82.69 95 ARG A O 1
ATOM 750 N N . ALA A 1 96 ? 4.455 -7.529 1.108 1.00 83.19 96 ALA A N 1
ATOM 751 C CA . ALA A 1 96 ? 3.243 -7.729 1.889 1.00 83.19 96 ALA A CA 1
ATOM 752 C C . ALA A 1 96 ? 3.607 -8.197 3.305 1.00 83.19 96 ALA A C 1
ATOM 754 O O . ALA A 1 96 ? 4.395 -9.126 3.470 1.00 83.19 96 ALA A O 1
ATOM 755 N N . ILE A 1 97 ? 3.042 -7.545 4.318 1.00 79.12 97 ILE A N 1
ATOM 756 C CA . ILE A 1 97 ? 3.244 -7.845 5.737 1.00 79.12 97 ILE A CA 1
ATOM 757 C C . ILE A 1 97 ? 1.887 -8.228 6.331 1.00 79.12 97 ILE A C 1
ATOM 759 O O . ILE A 1 97 ? 0.929 -7.457 6.243 1.00 79.12 97 ILE A O 1
ATOM 763 N N . SER A 1 98 ? 1.794 -9.416 6.929 1.00 77.44 98 SER A N 1
ATOM 764 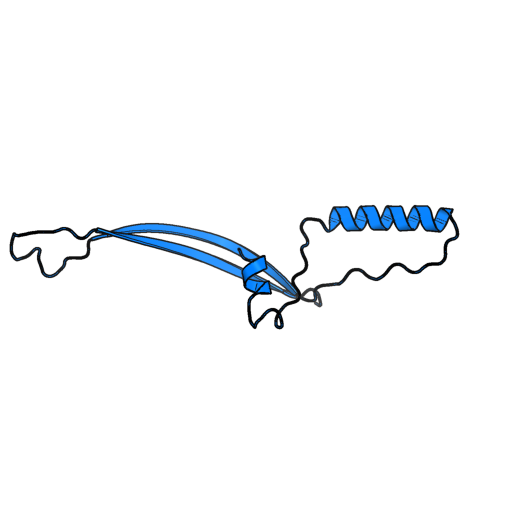C CA . SER A 1 98 ? 0.617 -9.826 7.702 1.00 77.44 98 SER A CA 1
ATOM 765 C C . SER A 1 98 ? 0.595 -9.091 9.037 1.00 77.44 98 SER A C 1
ATOM 767 O O . SER A 1 98 ? 1.621 -9.005 9.704 1.00 77.44 98 SER A O 1
ATOM 769 N N . THR A 1 99 ? -0.571 -8.589 9.443 1.00 73.75 99 THR A N 1
ATOM 770 C CA . THR A 1 99 ? -0.755 -7.975 10.770 1.00 73.75 99 THR A CA 1
ATOM 771 C C . THR A 1 99 ? -1.426 -8.917 11.773 1.00 73.75 99 THR A C 1
ATOM 773 O O . THR A 1 99 ? -1.827 -8.467 12.842 1.00 73.75 99 THR A O 1
ATOM 776 N N . GLN A 1 100 ? -1.660 -10.179 11.396 1.00 68.31 100 GLN A N 1
ATOM 777 C CA . GLN A 1 100 ? -2.334 -11.182 12.239 1.00 68.31 100 GLN A CA 1
ATOM 778 C C . GLN A 1 100 ? -1.363 -12.090 13.008 1.00 68.31 100 GLN A C 1
ATOM 780 O O . GLN A 1 100 ? -1.793 -12.837 13.882 1.00 68.31 100 GLN A O 1
ATOM 785 N N . THR A 1 101 ? -0.079 -12.022 12.669 1.00 53.03 101 THR A N 1
ATOM 786 C CA . THR A 1 101 ? 1.053 -12.644 13.374 1.00 53.03 101 THR A CA 1
ATOM 787 C C . THR A 1 101 ? 1.808 -11.569 14.119 1.00 53.03 101 THR A C 1
ATOM 789 O O . THR A 1 101 ? 2.158 -11.816 15.289 1.00 53.03 101 THR A O 1
#

Secondary structure (DSSP, 8-state):
-HHHHHHHGGGGTS------TTHHHHHHHHHHHHHHHHHHT--PPPPPP---SEEEEEEEEEEEEEEEEE-TTTTTTT----EEEEEEEEEEEEEEEES--

Sequence (101 aa):
MLIKALQDVGGGQWFRVVERVGLDNLLKERQLIRSSREEAKDGTALRPVIYAGMIIEGSIISYDSNVRTGGFGWRWLGIGPSTQYNEDMVTISLRAISTQT

Foldseek 3Di:
DVQVCCCPPPPNPPDDDDDCPCVVVVVVVVVVVVVVCVVVVPPDDDDDDDDDQKDKDKDWPDKDKDWDFDDPDCVVPVDDDGDTDIDIDTDMDMDMDGPVD

pLDDT: mean 71.9, std 8.23, range [51.0, 84.5]